Protein AF-A0A2S7VFW4-F1 (afdb_monomer_lite)

Radius of gyration: 15.12 Å; chains: 1; bounding box: 41×30×42 Å

Foldseek 3Di:
DKDKDWCVVFWPCWDDPDPPDPFTWRPDFTWTQDPVVRDIDGDDQDVPDDAPPPVLQVVCCVVPNHDDPPRFRKHWDADPPPRWIKIWTWDWDDPDPPDITTGTGMMMTDPPPPPPPDD

Structure (mmCIF, N/CA/C/O backbone):
data_AF-A0A2S7VFW4-F1
#
_entry.id   AF-A0A2S7VFW4-F1
#
loop_
_atom_site.group_PDB
_atom_site.id
_atom_site.type_symbol
_atom_site.label_atom_id
_atom_site.label_alt_id
_atom_site.label_comp_id
_atom_site.label_asym_id
_atom_site.label_entity_id
_atom_site.label_seq_id
_atom_site.pdbx_PDB_ins_code
_atom_site.Cartn_x
_atom_site.Cartn_y
_atom_site.Cartn_z
_atom_site.occupancy
_atom_site.B_iso_or_equiv
_atom_site.auth_seq_id
_atom_site.auth_comp_id
_atom_site.auth_asym_id
_atom_site.auth_atom_id
_atom_site.pdbx_PDB_model_num
ATOM 1 N N . MET A 1 1 ? -4.820 -0.095 17.835 1.00 81.44 1 MET A N 1
ATOM 2 C CA . MET A 1 1 ? -3.722 -1.085 17.665 1.00 81.44 1 MET A CA 1
ATOM 3 C C . MET A 1 1 ? -3.334 -1.095 16.190 1.00 81.44 1 MET A C 1
ATOM 5 O O . MET A 1 1 ? -4.232 -0.926 15.377 1.00 81.44 1 MET A O 1
ATOM 9 N N . ILE A 1 2 ? -2.051 -1.222 15.832 1.00 87.94 2 ILE A N 1
ATOM 10 C CA . ILE A 1 2 ? -1.621 -1.293 14.421 1.00 87.94 2 ILE A CA 1
ATOM 11 C C . ILE A 1 2 ? -1.435 -2.754 14.026 1.00 87.94 2 ILE A C 1
ATOM 13 O O . ILE A 1 2 ? -0.696 -3.480 14.685 1.00 87.94 2 ILE A O 1
ATOM 17 N N . GLU A 1 3 ? -2.077 -3.160 12.939 1.00 92.00 3 GLU A N 1
ATOM 18 C CA . GLU A 1 3 ? -1.866 -4.459 12.306 1.00 92.00 3 GLU A CA 1
ATOM 19 C C . GLU A 1 3 ? -0.961 -4.277 11.084 1.00 92.00 3 GLU A C 1
ATOM 21 O O . GLU A 1 3 ? -1.198 -3.384 10.270 1.00 92.00 3 GLU A O 1
ATOM 26 N N . LYS A 1 4 ? 0.079 -5.108 10.964 1.00 93.06 4 LYS A N 1
ATOM 27 C CA . LYS A 1 4 ? 0.997 -5.132 9.820 1.00 93.06 4 LYS A CA 1
ATOM 28 C C . LYS A 1 4 ? 0.684 -6.351 8.962 1.00 93.06 4 LYS A C 1
ATOM 30 O O . LYS A 1 4 ? 0.689 -7.466 9.473 1.00 93.06 4 LYS A O 1
ATOM 35 N N . ILE A 1 5 ? 0.457 -6.132 7.674 1.00 94.25 5 ILE A N 1
ATOM 36 C CA . ILE A 1 5 ? 0.050 -7.160 6.714 1.00 94.25 5 ILE A CA 1
ATOM 37 C C . ILE A 1 5 ? 0.973 -7.093 5.498 1.00 94.25 5 ILE A C 1
ATOM 39 O O . ILE A 1 5 ? 1.368 -6.000 5.070 1.00 94.25 5 ILE A O 1
ATOM 43 N N . ASP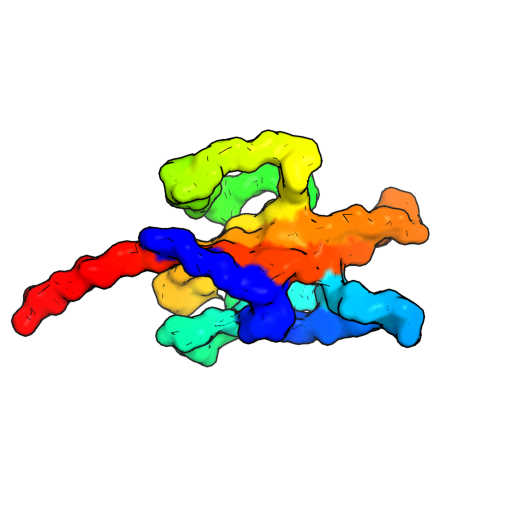 A 1 6 ? 1.309 -8.250 4.929 1.00 94.06 6 ASP A N 1
ATOM 44 C CA . ASP A 1 6 ? 1.967 -8.294 3.629 1.00 94.06 6 ASP A CA 1
ATOM 45 C C . ASP A 1 6 ? 1.055 -7.681 2.557 1.00 94.06 6 ASP A C 1
ATOM 47 O O . ASP A 1 6 ? -0.157 -7.914 2.510 1.00 94.06 6 ASP A O 1
ATOM 51 N N . ALA A 1 7 ? 1.631 -6.855 1.687 1.00 92.81 7 ALA A N 1
ATOM 52 C CA . ALA A 1 7 ? 0.845 -6.132 0.703 1.00 92.81 7 ALA A CA 1
ATOM 53 C C . ALA A 1 7 ? 0.073 -7.058 -0.254 1.00 92.81 7 ALA A C 1
ATOM 55 O O . ALA A 1 7 ? -1.025 -6.706 -0.687 1.00 92.81 7 ALA A O 1
ATOM 56 N N . THR A 1 8 ? 0.597 -8.248 -0.550 1.00 94.50 8 THR A N 1
ATOM 57 C CA . THR A 1 8 ? -0.019 -9.208 -1.478 1.00 94.50 8 THR A CA 1
ATOM 58 C C . THR A 1 8 ? -1.305 -9.835 -0.940 1.00 94.50 8 THR A C 1
ATOM 60 O O . THR A 1 8 ? -2.128 -10.299 -1.725 1.00 94.50 8 THR A O 1
ATOM 63 N N . GLU A 1 9 ? -1.538 -9.785 0.374 1.00 95.44 9 GLU A N 1
ATOM 64 C CA . GLU A 1 9 ? -2.762 -10.308 0.994 1.00 95.44 9 GLU A CA 1
ATOM 65 C C . GLU A 1 9 ? -3.976 -9.387 0.821 1.00 95.44 9 GLU A C 1
ATOM 67 O O . GLU A 1 9 ? -5.126 -9.817 0.963 1.00 95.44 9 GLU A O 1
ATOM 72 N N . ARG A 1 10 ? -3.736 -8.092 0.592 1.00 94.75 10 ARG A N 1
ATOM 73 C CA . ARG A 1 10 ? -4.781 -7.055 0.604 1.00 94.75 10 ARG A CA 1
ATOM 74 C C . ARG A 1 10 ? -4.817 -6.217 -0.658 1.00 94.75 10 ARG A C 1
ATOM 76 O O . ARG A 1 10 ? -5.848 -5.618 -0.948 1.00 94.75 10 ARG A O 1
ATOM 83 N N . LEU A 1 11 ? -3.725 -6.135 -1.404 1.00 95.50 11 LEU A N 1
ATOM 84 C CA . LEU A 1 11 ? -3.698 -5.418 -2.667 1.00 95.50 11 LEU A CA 1
ATOM 85 C C . LEU A 1 11 ? -4.016 -6.360 -3.815 1.00 95.50 11 LEU A C 1
ATOM 87 O O . LEU A 1 11 ? -3.452 -7.443 -3.944 1.00 95.50 11 LEU A O 1
ATOM 91 N N . VAL A 1 12 ? -4.909 -5.907 -4.684 1.00 93.69 12 VAL A N 1
ATOM 92 C CA . VAL A 1 12 ? -5.328 -6.651 -5.870 1.00 93.69 12 VAL A CA 1
ATOM 93 C C . VAL A 1 12 ? -4.765 -5.991 -7.125 1.00 93.69 12 VAL A C 1
ATOM 95 O O . VAL A 1 12 ? -4.382 -4.820 -7.112 1.00 93.69 12 VAL A O 1
ATOM 98 N N . ARG A 1 13 ? -4.739 -6.742 -8.235 1.00 91.06 13 ARG A N 1
ATOM 99 C CA . ARG A 1 13 ? -4.183 -6.294 -9.533 1.00 91.06 13 ARG A CA 1
ATOM 100 C C . ARG A 1 13 ? -2.681 -5.985 -9.481 1.00 91.06 13 ARG A C 1
ATOM 102 O O . ARG A 1 13 ? -2.180 -5.119 -10.203 1.00 91.06 13 ARG A O 1
ATOM 109 N N . LEU A 1 14 ? -1.970 -6.712 -8.627 1.00 93.69 14 LEU A N 1
ATOM 110 C CA . LEU A 1 14 ? -0.518 -6.751 -8.649 1.00 93.69 14 LEU A CA 1
ATOM 111 C C . LEU A 1 14 ? -0.037 -7.622 -9.814 1.00 93.69 14 LEU A C 1
ATOM 113 O O . LEU A 1 14 ? -0.662 -8.629 -10.144 1.00 93.69 14 LEU A O 1
ATOM 117 N N . GLN A 1 15 ? 1.082 -7.241 -10.424 1.00 93.62 15 GLN A N 1
ATOM 118 C CA . GLN A 1 15 ? 1.716 -7.997 -11.501 1.00 93.62 15 GLN A CA 1
ATOM 119 C C . GLN A 1 15 ? 3.221 -8.106 -11.276 1.00 93.62 15 GLN A C 1
ATOM 121 O O . GLN A 1 15 ? 3.831 -7.212 -10.689 1.00 93.62 15 GLN A O 1
ATOM 126 N N . LYS A 1 16 ? 3.837 -9.184 -11.769 1.00 91.75 16 LYS A N 1
ATOM 127 C CA . LYS A 1 16 ? 5.300 -9.257 -11.843 1.00 91.75 16 LYS A CA 1
ATOM 128 C C . LYS A 1 16 ? 5.794 -8.263 -12.888 1.00 91.75 16 LYS A C 1
ATOM 130 O O . LYS A 1 16 ? 5.203 -8.155 -13.962 1.00 91.75 16 LYS A O 1
ATOM 135 N N . LYS A 1 17 ? 6.883 -7.557 -12.582 1.00 84.19 17 LYS A N 1
ATOM 136 C CA . LYS A 1 17 ? 7.534 -6.676 -13.560 1.00 84.19 17 LYS A CA 1
ATOM 137 C C . LYS A 1 17 ? 8.116 -7.462 -14.729 1.00 84.19 1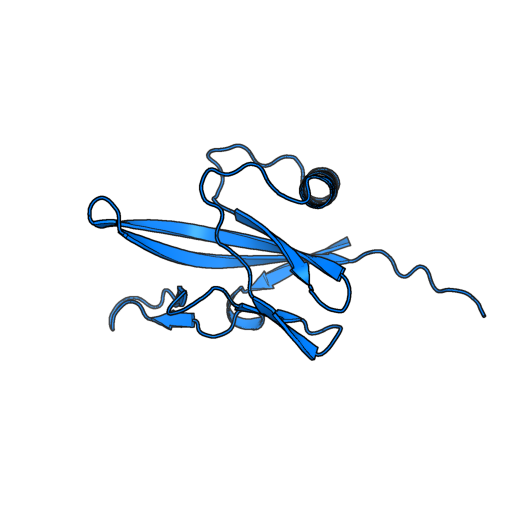7 LYS A C 1
ATOM 139 O O . LYS A 1 17 ? 7.942 -7.091 -15.884 1.00 84.19 17 LYS A O 1
ATOM 144 N N . ASP A 1 18 ? 8.843 -8.521 -14.410 1.00 82.25 18 ASP A N 1
ATOM 145 C CA . ASP A 1 18 ? 9.559 -9.340 -15.372 1.00 82.25 18 ASP A CA 1
ATOM 146 C C . ASP A 1 18 ? 9.613 -10.794 -14.880 1.00 82.25 18 ASP A C 1
ATOM 148 O O . ASP A 1 18 ? 9.112 -11.128 -13.806 1.00 82.25 18 ASP A O 1
ATOM 152 N N . ARG A 1 19 ? 10.164 -11.689 -15.705 1.00 79.12 19 ARG A N 1
ATOM 153 C CA . ARG A 1 19 ? 10.227 -13.127 -15.397 1.00 79.12 19 ARG A CA 1
ATOM 154 C C . ARG A 1 19 ? 11.284 -13.483 -14.346 1.00 79.12 19 ARG A C 1
ATOM 156 O O . ARG A 1 19 ? 11.269 -14.610 -13.865 1.00 79.12 19 ARG A O 1
ATOM 163 N N . PHE A 1 20 ? 12.199 -12.568 -14.037 1.00 81.62 20 PHE A N 1
ATOM 164 C CA . PHE A 1 20 ? 13.366 -12.803 -13.185 1.00 81.62 20 PHE A CA 1
ATOM 165 C C . PHE A 1 20 ? 13.209 -12.183 -11.794 1.00 81.62 20 PHE A C 1
ATOM 167 O O . PHE A 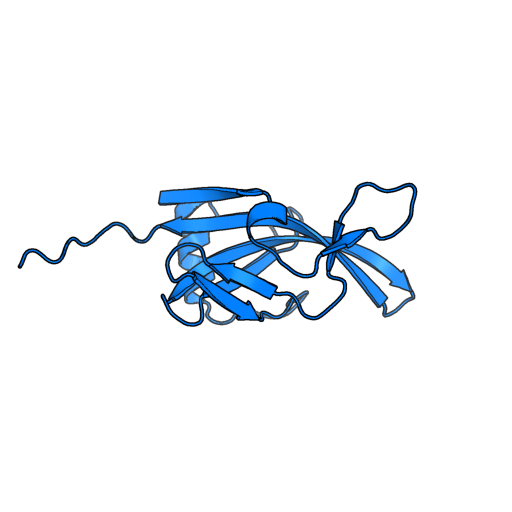1 20 ? 13.828 -12.640 -10.840 1.00 81.62 20 PHE A O 1
ATOM 174 N N . SER A 1 21 ? 12.383 -11.147 -11.670 1.00 81.00 21 SER A N 1
ATOM 175 C CA . SER A 1 21 ? 12.065 -10.482 -10.421 1.00 81.00 21 SER A CA 1
ATOM 176 C C . SER A 1 21 ? 10.799 -11.069 -9.811 1.00 81.00 21 SER A C 1
ATOM 178 O O . SER A 1 21 ? 9.722 -11.032 -10.405 1.00 81.00 21 SER A O 1
ATOM 180 N N . ASP A 1 22 ? 10.904 -11.528 -8.568 1.00 84.69 22 ASP A N 1
ATOM 181 C CA . ASP A 1 22 ? 9.733 -11.896 -7.765 1.00 84.69 22 ASP A CA 1
ATOM 182 C C . ASP A 1 22 ? 9.010 -10.686 -7.167 1.00 84.69 22 ASP A C 1
ATOM 184 O O . ASP A 1 22 ? 8.007 -10.835 -6.469 1.00 84.69 22 ASP A O 1
ATOM 188 N N . ARG A 1 23 ? 9.471 -9.467 -7.468 1.00 88.44 23 ARG A N 1
ATOM 189 C CA . ARG A 1 23 ? 8.804 -8.255 -7.009 1.00 88.44 23 ARG A CA 1
ATOM 190 C C . ARG A 1 23 ? 7.507 -8.039 -7.776 1.00 88.44 23 ARG A C 1
ATOM 192 O O . ARG A 1 23 ? 7.485 -7.943 -9.007 1.00 88.44 23 ARG A O 1
ATOM 199 N N . LEU A 1 24 ? 6.433 -7.886 -7.014 1.00 93.88 24 LEU A N 1
ATOM 200 C CA . LEU A 1 24 ? 5.142 -7.471 -7.524 1.00 93.88 24 LEU A CA 1
ATOM 201 C C . LEU A 1 24 ? 5.041 -5.947 -7.523 1.00 93.88 24 LEU A C 1
ATOM 203 O O . LEU A 1 24 ? 5.489 -5.273 -6.597 1.00 93.88 24 LEU A O 1
ATOM 207 N N . MET A 1 25 ? 4.456 -5.412 -8.585 1.00 93.81 25 MET A N 1
ATOM 208 C CA . MET A 1 25 ? 4.197 -3.990 -8.763 1.00 93.81 25 MET A CA 1
ATOM 209 C C . MET A 1 25 ? 2.725 -3.755 -9.078 1.00 93.81 25 MET A C 1
ATOM 211 O O . MET A 1 25 ? 2.021 -4.659 -9.536 1.00 93.81 25 MET A O 1
ATOM 215 N N . PHE A 1 26 ? 2.257 -2.528 -8.876 1.00 93.00 26 PHE A N 1
ATOM 216 C CA . PHE A 1 26 ? 0.934 -2.137 -9.355 1.00 93.00 26 PHE A CA 1
ATOM 217 C C . PHE A 1 26 ? 0.890 -2.195 -10.887 1.00 93.00 26 PHE A C 1
ATOM 219 O O . PHE A 1 26 ? 1.647 -1.494 -11.557 1.00 93.00 26 PHE A O 1
ATOM 226 N N . GLY A 1 27 ? 0.014 -3.040 -11.442 1.00 88.56 27 GLY A N 1
ATOM 227 C CA . GLY A 1 27 ? -0.167 -3.154 -12.894 1.00 88.56 27 GLY A CA 1
ATOM 228 C C . GLY A 1 27 ? -1.309 -2.334 -13.476 1.00 88.56 27 GLY A C 1
ATOM 229 O O . GLY A 1 27 ? -1.403 -2.155 -14.685 1.00 88.56 27 GLY A O 1
ATOM 230 N N . ALA A 1 28 ? -2.173 -1.825 -12.607 1.00 88.94 28 ALA A N 1
ATOM 231 C CA . ALA A 1 28 ? -3.296 -0.967 -12.939 1.00 88.94 28 ALA A CA 1
ATOM 232 C C . ALA A 1 28 ? -3.489 0.053 -11.807 1.00 88.94 28 ALA A C 1
ATOM 234 O O . ALA A 1 28 ? -2.613 0.223 -10.957 1.00 88.94 28 ALA A O 1
ATOM 235 N N . ALA A 1 29 ? -4.650 0.712 -11.771 1.00 90.12 29 ALA A N 1
ATOM 236 C CA . ALA A 1 29 ? -5.018 1.578 -10.657 1.00 90.12 29 ALA A CA 1
ATOM 237 C C . ALA A 1 29 ? -4.847 0.840 -9.302 1.00 90.12 29 ALA A C 1
ATOM 239 O O . ALA A 1 29 ? -5.379 -0.269 -9.158 1.00 90.12 29 ALA A O 1
ATOM 240 N N . PRO A 1 30 ? -4.132 1.428 -8.323 1.00 93.44 30 PRO A N 1
ATOM 241 C CA . PRO A 1 30 ? -3.924 0.839 -7.003 1.00 93.44 30 PRO A CA 1
ATOM 242 C C . PRO A 1 30 ? -5.252 0.503 -6.340 1.00 93.44 30 PRO A C 1
ATOM 244 O O . PRO A 1 30 ? -6.154 1.338 -6.253 1.00 93.44 30 PRO A O 1
ATOM 247 N N . THR A 1 31 ? -5.383 -0.748 -5.913 1.00 95.19 31 THR A N 1
ATOM 248 C CA . THR A 1 31 ? -6.658 -1.284 -5.457 1.00 95.19 31 THR A CA 1
ATOM 249 C C . THR A 1 31 ? -6.444 -2.132 -4.206 1.00 95.19 31 THR A C 1
ATOM 251 O O . THR A 1 31 ? -5.646 -3.066 -4.210 1.00 95.19 31 THR A O 1
ATOM 254 N N . TYR A 1 32 ? -7.163 -1.794 -3.141 1.00 95.62 32 TYR A N 1
ATOM 255 C CA . TYR A 1 32 ? -7.129 -2.439 -1.832 1.00 95.62 32 TYR A CA 1
ATOM 256 C C . TYR A 1 32 ? -8.435 -3.195 -1.582 1.00 95.62 32 TYR A C 1
ATOM 258 O O . TYR A 1 32 ? -9.511 -2.634 -1.768 1.00 95.62 32 TYR A O 1
ATOM 266 N N . TRP A 1 33 ? -8.351 -4.444 -1.138 1.00 96.38 33 TRP A N 1
ATOM 267 C CA . TRP A 1 33 ? -9.473 -5.233 -0.643 1.00 96.38 33 TRP A CA 1
ATOM 268 C C . TRP A 1 33 ? -9.507 -5.188 0.887 1.00 96.38 33 TRP A C 1
ATOM 270 O O . TRP A 1 33 ? -8.567 -5.607 1.567 1.00 96.38 33 TRP A O 1
ATOM 280 N N . CYS A 1 34 ? -10.606 -4.675 1.434 1.00 94.50 34 CYS A N 1
ATOM 281 C CA . CYS A 1 34 ? -10.823 -4.599 2.868 1.00 94.50 34 CYS A CA 1
ATOM 282 C C . CYS A 1 34 ? -11.492 -5.876 3.376 1.00 94.50 34 CYS A C 1
ATOM 284 O O . CYS A 1 34 ? -12.646 -6.136 3.056 1.00 94.50 34 CYS A O 1
ATOM 286 N N . LYS A 1 35 ? -10.817 -6.622 4.257 1.00 93.50 35 LYS A N 1
ATOM 287 C CA . LYS A 1 35 ? -11.392 -7.826 4.884 1.00 93.50 35 LYS A CA 1
ATOM 288 C C . LYS A 1 35 ? -12.558 -7.536 5.828 1.00 93.50 35 LYS A C 1
ATOM 290 O O . LYS A 1 35 ? -13.388 -8.408 6.037 1.00 93.50 35 LYS A O 1
ATOM 295 N N . ALA A 1 36 ? -12.607 -6.345 6.428 1.00 91.38 36 ALA A N 1
ATOM 296 C CA . ALA A 1 36 ? -13.623 -6.017 7.427 1.00 91.38 36 ALA A CA 1
ATOM 297 C C . ALA A 1 36 ? -15.019 -5.827 6.813 1.00 91.38 36 ALA A C 1
ATOM 299 O O . ALA A 1 36 ? -16.004 -6.248 7.407 1.00 91.38 36 ALA A O 1
ATOM 300 N N . CYS A 1 37 ? -15.105 -5.204 5.634 1.00 93.31 37 CYS A N 1
ATOM 301 C CA . CYS A 1 37 ? -16.372 -4.970 4.930 1.00 93.31 37 CYS A CA 1
ATOM 302 C C . CYS A 1 37 ? -16.502 -5.746 3.614 1.00 93.31 37 CYS A C 1
ATOM 304 O O . CYS A 1 37 ? -17.469 -5.532 2.893 1.00 93.31 37 CYS A O 1
ATOM 306 N N . ASP A 1 38 ? -15.511 -6.578 3.294 1.00 95.00 38 ASP A N 1
ATOM 307 C CA . ASP A 1 38 ? -15.411 -7.365 2.062 1.00 95.00 38 ASP A CA 1
ATOM 308 C C . ASP A 1 38 ? -15.618 -6.549 0.771 1.00 95.00 38 ASP A C 1
ATOM 310 O O . ASP A 1 38 ? -16.294 -6.970 -0.163 1.00 95.00 38 ASP A O 1
ATOM 314 N N . ASP A 1 39 ? -15.039 -5.344 0.712 1.00 95.31 39 ASP A N 1
ATOM 315 C CA . ASP A 1 39 ? -15.181 -4.449 -0.442 1.00 95.31 39 ASP A CA 1
ATOM 316 C C . ASP A 1 39 ? -13.836 -3.872 -0.904 1.00 95.31 39 ASP A C 1
ATOM 318 O O . ASP A 1 39 ? -12.824 -3.874 -0.195 1.00 95.31 39 ASP A O 1
ATOM 322 N N . ILE A 1 40 ? -13.834 -3.372 -2.132 1.00 94.44 40 ILE A N 1
ATOM 323 C CA . ILE A 1 40 ? -12.686 -2.871 -2.859 1.00 94.44 40 ILE A CA 1
ATOM 324 C C . ILE A 1 40 ? -12.634 -1.342 -2.794 1.00 94.44 40 ILE A C 1
ATOM 326 O O . ILE A 1 40 ? -13.575 -0.637 -3.147 1.00 94.44 40 ILE A O 1
ATOM 330 N N . THR A 1 41 ? -11.478 -0.809 -2.412 1.00 93.50 41 THR A N 1
ATOM 331 C CA . THR A 1 41 ? -11.163 0.620 -2.417 1.00 93.50 41 THR A CA 1
ATOM 332 C C . THR A 1 41 ? -10.061 0.901 -3.431 1.00 93.50 41 THR A C 1
ATOM 334 O O . THR A 1 41 ? -8.951 0.384 -3.320 1.00 93.50 41 THR A O 1
ATOM 337 N N . ILE A 1 42 ? -10.358 1.736 -4.424 1.00 93.06 42 ILE A N 1
ATOM 338 C CA . ILE A 1 42 ? -9.346 2.275 -5.339 1.00 93.06 42 ILE A CA 1
ATOM 339 C C . ILE A 1 42 ? -8.727 3.503 -4.676 1.00 93.06 42 ILE A C 1
ATOM 341 O O . ILE A 1 42 ? -9.452 4.366 -4.182 1.00 93.06 42 ILE A O 1
ATOM 345 N N . PHE A 1 43 ? -7.402 3.598 -4.689 1.00 90.19 43 PHE A N 1
ATOM 346 C CA . PHE A 1 43 ? -6.670 4.718 -4.101 1.00 90.19 43 PHE A CA 1
ATOM 347 C C . PHE A 1 43 ? -5.613 5.259 -5.068 1.00 90.19 43 PHE A C 1
ATOM 349 O O . PHE A 1 43 ? -5.329 4.674 -6.115 1.00 90.19 43 PHE A O 1
ATOM 356 N N . LYS A 1 44 ? -5.058 6.429 -4.744 1.00 87.00 44 LYS A N 1
ATOM 357 C CA . LYS A 1 44 ? -4.053 7.110 -5.567 1.00 87.00 44 LYS A CA 1
ATOM 358 C C . LYS A 1 44 ? -2.700 7.058 -4.876 1.00 87.00 44 LYS A C 1
ATOM 360 O O . LYS A 1 44 ? -2.605 7.401 -3.705 1.00 87.00 44 LYS A O 1
ATOM 365 N N . LEU A 1 45 ? -1.657 6.690 -5.614 1.00 85.00 45 LEU A N 1
ATOM 366 C CA . LEU A 1 45 ? -0.276 6.827 -5.151 1.00 85.00 45 LEU A CA 1
ATOM 367 C C . LEU A 1 45 ? 0.082 8.311 -5.225 1.00 85.00 45 LEU A C 1
ATOM 369 O O . LEU A 1 45 ? 0.182 8.882 -6.309 1.00 85.00 45 LEU A O 1
ATOM 373 N N . ASN A 1 46 ? 0.197 8.954 -4.070 1.00 69.50 46 ASN A N 1
ATOM 374 C CA . ASN A 1 46 ? 0.382 10.397 -3.962 1.00 69.50 46 ASN A CA 1
ATOM 375 C C . ASN A 1 46 ? 1.844 10.737 -3.665 1.00 69.50 46 ASN A C 1
ATOM 377 O O . ASN A 1 46 ? 2.144 11.425 -2.692 1.00 69.50 46 ASN A O 1
ATOM 381 N N . TRP A 1 47 ? 2.765 10.278 -4.516 1.00 60.94 47 TRP A N 1
ATOM 382 C CA . TRP A 1 47 ? 4.152 10.719 -4.415 1.00 60.94 47 TRP A CA 1
ATOM 383 C C . TRP A 1 47 ? 4.202 12.246 -4.592 1.00 60.94 47 TRP A C 1
ATOM 385 O O . TRP A 1 47 ? 3.798 12.771 -5.631 1.00 60.94 47 TRP A O 1
ATOM 395 N N . ARG A 1 48 ? 4.672 12.955 -3.554 1.00 55.06 48 ARG A N 1
ATOM 396 C CA . ARG A 1 48 ? 4.859 14.423 -3.484 1.00 55.06 48 ARG A CA 1
ATOM 397 C C . ARG A 1 48 ? 3.617 15.307 -3.281 1.00 55.06 48 ARG A C 1
ATOM 399 O O . ARG A 1 48 ? 3.710 16.511 -3.520 1.00 55.06 48 ARG A O 1
ATOM 406 N N . LYS A 1 49 ? 2.471 14.786 -2.828 1.00 58.03 49 LYS A N 1
ATOM 407 C CA . LYS A 1 49 ? 1.325 15.636 -2.429 1.00 58.03 49 LYS A CA 1
ATOM 408 C C . LYS A 1 49 ? 1.110 15.620 -0.920 1.00 58.03 49 LYS A C 1
ATOM 410 O O . LYS A 1 49 ? 1.370 14.612 -0.273 1.00 58.03 49 LYS A O 1
ATOM 415 N N . ALA A 1 50 ? 0.616 16.735 -0.378 1.00 52.91 50 ALA A N 1
ATOM 416 C CA . ALA A 1 50 ? 0.130 16.780 0.997 1.00 52.91 50 ALA A CA 1
ATOM 417 C C . ALA A 1 50 ? -0.967 15.718 1.189 1.00 52.91 50 ALA A C 1
ATOM 419 O O . ALA A 1 50 ? -1.805 15.522 0.305 1.00 52.91 50 ALA A O 1
ATOM 420 N N . PHE A 1 51 ? -0.917 14.997 2.310 1.00 59.00 51 PHE A N 1
ATOM 421 C CA . PHE A 1 51 ? -1.839 13.899 2.585 1.00 59.00 51 PHE A CA 1
ATOM 422 C C . PHE A 1 51 ? -3.250 14.422 2.844 1.00 59.00 51 PHE A C 1
ATOM 424 O O . PHE A 1 51 ? -3.456 15.291 3.690 1.00 59.00 51 PHE A O 1
ATOM 431 N N . GLU A 1 52 ? -4.225 13.838 2.153 1.00 56.53 52 GLU A N 1
ATOM 432 C CA . GLU A 1 52 ? -5.641 14.103 2.371 1.00 56.53 52 GLU A CA 1
ATOM 433 C C . GLU A 1 52 ? -6.388 12.778 2.582 1.00 56.53 52 GLU A C 1
ATOM 435 O O . GLU A 1 52 ? -6.304 11.898 1.719 1.00 56.53 52 GLU A O 1
ATOM 440 N N . PRO A 1 53 ? -7.131 12.619 3.693 1.00 62.62 53 PRO A N 1
ATOM 441 C CA . PRO A 1 53 ? -7.278 13.559 4.80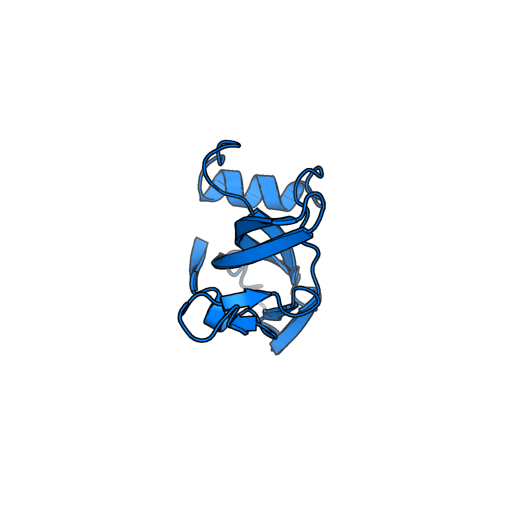7 1.00 62.62 53 PRO A CA 1
ATOM 442 C C . PRO A 1 53 ? -6.084 13.520 5.782 1.00 62.62 53 PRO A C 1
ATOM 444 O O . PRO A 1 53 ? -5.607 12.449 6.160 1.00 62.62 53 PRO A O 1
ATOM 447 N N . SER A 1 54 ? -5.640 14.696 6.241 1.00 69.12 54 SER A N 1
ATOM 448 C CA . SER A 1 54 ? -4.515 14.864 7.179 1.00 69.12 54 SER A CA 1
ATOM 449 C C .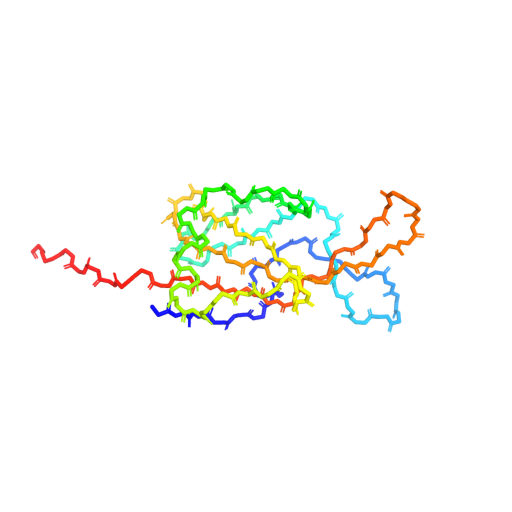 SER A 1 54 ? -4.703 14.130 8.514 1.00 69.12 54 SER A C 1
ATOM 451 O O . SER A 1 54 ? -3.725 13.705 9.119 1.00 69.12 54 SER A O 1
ATOM 453 N N . GLY A 1 55 ? -5.949 13.906 8.945 1.00 77.19 55 GLY A N 1
ATOM 454 C CA . GLY A 1 55 ? -6.249 13.208 10.199 1.00 77.19 55 GLY A CA 1
ATOM 455 C C . GLY A 1 55 ? -5.714 11.772 10.265 1.00 77.19 55 GLY A C 1
ATOM 456 O O . GLY A 1 55 ? -5.277 11.341 11.328 1.00 77.19 55 GLY A O 1
ATOM 457 N N . ILE A 1 56 ? -5.656 11.052 9.136 1.00 82.75 56 ILE A N 1
ATOM 458 C CA . ILE A 1 56 ? -5.105 9.683 9.105 1.00 82.75 56 ILE A CA 1
ATOM 459 C C . ILE A 1 56 ? -3.604 9.692 9.391 1.00 82.75 56 ILE A C 1
ATOM 461 O O . ILE A 1 56 ? -3.075 8.803 10.054 1.00 82.75 56 ILE A O 1
ATOM 465 N N . GLU A 1 57 ? -2.905 10.700 8.871 1.00 84.44 57 GLU A N 1
ATOM 466 C CA . GLU A 1 57 ? -1.469 10.844 9.078 1.00 84.44 57 GLU A CA 1
ATOM 467 C C . GLU A 1 57 ? -1.160 11.054 10.563 1.00 84.44 57 GLU A C 1
ATOM 469 O O . GLU A 1 57 ? -0.259 10.410 11.098 1.00 84.44 57 GLU A O 1
ATOM 474 N N . ASP A 1 58 ? -1.966 11.856 11.261 1.00 82.50 58 ASP A N 1
ATOM 475 C CA . ASP A 1 58 ? -1.848 12.035 12.709 1.00 82.50 58 ASP A CA 1
ATOM 476 C C . ASP A 1 58 ? -2.143 10.746 13.489 1.00 82.50 58 ASP A C 1
ATOM 478 O O . ASP A 1 58 ? -1.459 10.455 14.472 1.00 82.50 58 ASP A O 1
ATOM 482 N N . GLU A 1 59 ? -3.136 9.956 13.070 1.00 83.00 59 GLU A N 1
ATOM 483 C CA . GLU A 1 59 ? -3.452 8.664 13.694 1.00 83.00 59 GLU A CA 1
ATOM 484 C C . GLU A 1 59 ? -2.278 7.686 13.598 1.00 83.00 59 GLU A C 1
ATOM 486 O O . GLU A 1 59 ? -1.854 7.117 14.610 1.00 83.00 59 GLU A O 1
ATOM 491 N N . PHE A 1 60 ? -1.699 7.532 12.406 1.00 85.69 60 PHE A N 1
ATOM 492 C CA . PHE A 1 60 ? -0.536 6.670 12.231 1.00 85.69 60 PHE A CA 1
ATOM 493 C C . PHE A 1 60 ? 0.712 7.230 12.915 1.00 85.69 60 PHE A C 1
ATOM 495 O O . PHE A 1 60 ? 1.453 6.457 13.519 1.00 85.69 60 PHE A O 1
ATOM 502 N N . ASN A 1 61 ? 0.936 8.545 12.896 1.00 86.06 61 ASN A N 1
ATOM 503 C CA . ASN A 1 61 ? 2.086 9.156 13.566 1.00 86.06 61 ASN A CA 1
ATOM 504 C C . ASN A 1 61 ? 2.015 9.011 15.088 1.00 86.06 61 ASN A C 1
ATOM 506 O O . ASN A 1 61 ? 3.039 8.783 15.729 1.00 86.06 61 ASN A O 1
ATOM 510 N N . LYS A 1 62 ? 0.816 9.072 15.677 1.00 83.12 62 LYS A N 1
ATOM 511 C CA . LYS A 1 62 ? 0.614 8.757 17.099 1.00 83.12 62 LYS A CA 1
ATOM 512 C C . LYS A 1 62 ? 0.908 7.291 17.410 1.00 83.12 62 LYS A C 1
ATOM 514 O O . LYS A 1 62 ? 1.419 6.989 18.482 1.00 83.12 62 LYS A O 1
ATOM 519 N N . ALA A 1 63 ? 0.557 6.386 16.500 1.00 83.38 63 ALA A N 1
ATOM 520 C CA . ALA A 1 63 ? 0.637 4.950 16.736 1.00 83.38 63 ALA A CA 1
ATOM 521 C C . ALA A 1 63 ? 2.020 4.345 16.460 1.00 83.38 63 ALA A C 1
ATOM 523 O O . ALA A 1 63 ? 2.426 3.412 17.146 1.00 83.38 63 ALA A O 1
ATOM 524 N N . MET A 1 64 ? 2.716 4.846 15.440 1.00 82.44 64 MET A N 1
ATOM 525 C CA . MET A 1 64 ? 3.977 4.297 14.929 1.00 82.44 64 MET A CA 1
ATOM 526 C C . MET A 1 64 ? 5.161 5.257 15.078 1.00 82.44 64 MET A C 1
ATOM 528 O O . MET A 1 64 ? 6.297 4.858 14.839 1.00 82.44 64 MET A O 1
ATOM 532 N N . GLY A 1 65 ? 4.910 6.509 15.460 1.00 79.25 65 GLY A N 1
ATOM 533 C CA . GLY A 1 65 ? 5.885 7.586 15.342 1.00 79.25 65 GLY A CA 1
ATOM 534 C C . GLY A 1 65 ? 5.850 8.241 13.960 1.00 79.25 65 GLY A C 1
ATOM 535 O O . GLY A 1 65 ? 5.275 7.721 13.001 1.00 79.25 65 GLY A O 1
ATOM 536 N N . LYS A 1 66 ? 6.458 9.426 13.876 1.00 77.50 66 LYS A N 1
ATOM 537 C CA . LYS A 1 66 ? 6.552 10.193 12.635 1.00 77.50 66 LYS A CA 1
ATOM 538 C C . LYS A 1 66 ? 7.597 9.561 11.720 1.00 77.50 66 LYS A C 1
ATOM 540 O O . LYS A 1 66 ? 8.754 9.458 12.115 1.00 77.50 66 LYS A O 1
ATOM 545 N N . LEU A 1 67 ? 7.195 9.193 10.505 1.00 70.50 67 LEU A N 1
ATOM 546 C CA . LEU A 1 67 ? 8.133 8.759 9.470 1.00 70.50 67 LEU A CA 1
ATOM 547 C C . LEU A 1 67 ? 8.934 9.958 8.954 1.00 70.50 67 LEU A C 1
ATOM 549 O O . LEU A 1 67 ? 8.375 11.024 8.672 1.00 70.50 67 LEU A O 1
ATOM 553 N N . MET A 1 68 ? 10.243 9.782 8.812 1.00 67.12 68 MET A N 1
ATOM 554 C CA . MET A 1 68 ? 11.110 10.769 8.182 1.00 67.12 68 MET A CA 1
ATOM 555 C C . MET A 1 68 ? 10.988 10.662 6.659 1.00 67.12 68 MET A C 1
ATOM 557 O O . MET A 1 68 ? 10.772 9.588 6.102 1.00 67.12 68 MET A O 1
ATOM 561 N N . ALA A 1 69 ? 11.162 11.785 5.959 1.00 59.06 69 ALA A N 1
ATOM 562 C CA . ALA A 1 69 ? 10.931 11.877 4.512 1.00 59.06 69 ALA A CA 1
ATOM 563 C C . ALA A 1 69 ? 11.828 10.956 3.656 1.00 59.06 69 ALA A C 1
ATOM 565 O O . ALA A 1 69 ? 11.549 10.758 2.480 1.00 59.06 69 ALA A O 1
ATOM 566 N N . TRP A 1 70 ? 12.905 10.413 4.226 1.00 64.75 70 TRP A N 1
ATOM 567 C CA . TRP A 1 70 ? 13.841 9.508 3.556 1.00 64.75 70 TRP A CA 1
ATOM 568 C C . TRP A 1 70 ? 13.639 8.028 3.911 1.00 64.75 70 TRP A C 1
ATOM 570 O O . TRP A 1 70 ? 14.344 7.185 3.364 1.00 64.75 70 TRP A O 1
ATOM 580 N N . GLU A 1 71 ? 12.750 7.696 4.853 1.00 62.31 71 GLU A N 1
ATOM 581 C CA . GLU A 1 71 ? 12.668 6.339 5.410 1.00 62.31 71 GLU A CA 1
ATOM 582 C C . GLU A 1 71 ? 11.871 5.371 4.534 1.00 62.31 71 GLU A C 1
ATOM 584 O O . GLU A 1 71 ? 12.233 4.198 4.498 1.00 62.31 71 GLU A O 1
ATOM 589 N N . GLN A 1 72 ? 10.830 5.834 3.827 1.00 69.81 72 GLN A N 1
ATOM 590 C CA . GLN A 1 72 ? 10.055 5.067 2.838 1.00 69.81 72 GLN A CA 1
ATOM 591 C C . GLN A 1 72 ? 8.935 5.919 2.227 1.00 69.81 72 GLN A C 1
ATOM 593 O O . GLN A 1 72 ? 8.413 6.833 2.867 1.00 69.81 72 GLN A O 1
ATOM 598 N N . GLU A 1 73 ? 8.519 5.574 1.009 1.00 85.62 73 GLU A N 1
ATOM 599 C CA . GLU A 1 73 ? 7.356 6.180 0.360 1.00 85.62 73 GLU A CA 1
ATOM 600 C C . GLU A 1 73 ? 6.080 5.450 0.811 1.00 85.62 73 GLU A C 1
ATOM 602 O O . GLU A 1 73 ? 6.033 4.220 0.916 1.00 85.62 73 GLU A O 1
ATOM 607 N N . TYR A 1 74 ? 5.026 6.204 1.115 1.00 87.12 74 TYR A N 1
ATOM 608 C CA . TYR A 1 74 ? 3.759 5.631 1.557 1.00 87.12 74 TYR A CA 1
ATOM 609 C C . TYR A 1 74 ? 2.560 6.472 1.124 1.00 87.12 74 TYR A C 1
ATOM 611 O O . TYR A 1 74 ? 2.667 7.647 0.777 1.00 87.12 74 TYR A O 1
ATOM 619 N N . CYS A 1 75 ? 1.384 5.853 1.168 1.00 87.44 75 CYS A N 1
ATOM 620 C CA . CYS A 1 75 ? 0.102 6.500 0.947 1.00 87.44 75 CYS A CA 1
ATOM 621 C C . CYS A 1 75 ? -0.892 6.058 2.019 1.00 87.44 75 CYS A C 1
ATOM 623 O O . CYS A 1 75 ? -1.049 4.863 2.267 1.00 87.44 75 CYS A O 1
ATOM 625 N N . ASN A 1 76 ? -1.589 7.025 2.612 1.00 88.62 76 ASN A N 1
ATOM 626 C CA . ASN A 1 76 ? -2.691 6.768 3.528 1.00 88.62 76 ASN A CA 1
ATOM 627 C C . ASN A 1 76 ? -4.032 6.981 2.827 1.00 88.62 76 ASN A C 1
ATOM 629 O O . ASN A 1 76 ? -4.173 7.894 2.012 1.00 88.62 76 ASN A O 1
ATOM 633 N N . PHE A 1 77 ? -5.025 6.178 3.183 1.00 88.88 77 PHE A N 1
ATOM 634 C CA . PHE A 1 77 ? -6.400 6.316 2.718 1.00 88.88 77 PHE A CA 1
ATOM 635 C C . PHE A 1 77 ? -7.360 5.637 3.698 1.00 88.88 77 PHE A C 1
ATOM 637 O O . PHE A 1 77 ? -6.950 4.852 4.551 1.00 88.88 77 PHE A O 1
ATOM 644 N N . HIS A 1 78 ? -8.652 5.923 3.564 1.00 90.19 78 HIS A N 1
ATOM 645 C CA . HIS A 1 78 ? -9.694 5.164 4.247 1.00 90.19 78 HIS A CA 1
ATOM 646 C C . HIS A 1 78 ? -10.294 4.128 3.306 1.00 90.19 78 HIS A C 1
ATOM 648 O O . HIS A 1 78 ? -10.474 4.393 2.114 1.00 90.19 78 HIS A O 1
ATOM 654 N N . CYS A 1 79 ? -10.665 2.967 3.842 1.00 90.94 79 CYS A N 1
ATOM 655 C CA . CYS A 1 79 ? -11.591 2.090 3.140 1.00 90.94 79 CYS A CA 1
ATOM 656 C C . CYS A 1 79 ? -12.885 2.855 2.835 1.00 90.94 79 CYS A C 1
ATOM 658 O O . CYS A 1 79 ? -13.463 3.478 3.723 1.00 90.94 79 CYS A O 1
ATOM 660 N N . ARG A 1 80 ? -13.374 2.774 1.595 1.00 90.88 80 ARG A N 1
ATOM 661 C CA . ARG A 1 80 ? -14.546 3.546 1.154 1.00 90.88 80 ARG A CA 1
ATOM 662 C C . ARG A 1 80 ? -15.848 3.211 1.898 1.00 90.88 80 ARG A C 1
ATOM 664 O O . ARG A 1 80 ? -16.759 4.027 1.879 1.00 90.88 80 ARG A O 1
ATOM 671 N N . ILE A 1 81 ? -15.953 2.009 2.479 1.00 92.94 81 ILE A N 1
ATOM 672 C CA . ILE A 1 81 ? -17.178 1.515 3.128 1.00 92.94 81 ILE A CA 1
ATOM 673 C C . ILE A 1 81 ? -17.079 1.617 4.645 1.00 92.94 81 ILE A C 1
ATOM 675 O O . ILE A 1 81 ? -17.837 2.355 5.260 1.00 92.94 81 ILE A O 1
ATOM 679 N N . CYS A 1 82 ? -16.145 0.889 5.264 1.00 90.69 82 CYS A N 1
ATOM 680 C CA . CYS A 1 82 ? -16.030 0.852 6.725 1.00 90.69 82 CYS A CA 1
ATOM 681 C C . CYS A 1 82 ? -15.179 1.985 7.306 1.00 90.69 82 CYS A C 1
ATOM 683 O O . CYS A 1 82 ? -14.966 2.020 8.514 1.00 90.69 82 CYS A O 1
ATOM 685 N N . ASN A 1 83 ? -14.651 2.874 6.459 1.00 89.88 83 ASN A N 1
ATOM 686 C CA . ASN A 1 83 ? -13.780 3.977 6.852 1.00 89.88 83 ASN A CA 1
ATOM 687 C C . ASN A 1 83 ? -12.537 3.542 7.656 1.00 89.88 83 ASN A C 1
ATOM 689 O O . ASN A 1 83 ? -11.955 4.337 8.386 1.00 89.88 83 ASN A O 1
ATOM 693 N N . GLN A 1 84 ? -12.108 2.281 7.524 1.00 90.62 84 GLN A N 1
ATOM 694 C CA . GLN A 1 84 ? -10.898 1.790 8.178 1.00 90.62 84 GLN A CA 1
ATOM 695 C C . GLN A 1 84 ? -9.676 2.569 7.667 1.00 90.62 84 GLN A C 1
ATOM 697 O O . GLN A 1 84 ? -9.488 2.620 6.447 1.00 90.62 84 GLN A O 1
ATOM 702 N N . PRO A 1 85 ? -8.830 3.131 8.548 1.00 90.75 85 PRO A N 1
ATOM 703 C CA . PRO A 1 85 ? -7.602 3.793 8.130 1.00 90.75 85 PRO A CA 1
ATOM 704 C C . PRO A 1 85 ? -6.558 2.771 7.672 1.00 90.75 85 PRO A C 1
ATOM 706 O O . PRO A 1 85 ? -6.250 1.802 8.376 1.00 90.75 85 PRO A O 1
ATOM 709 N N . VAL A 1 86 ? -6.007 3.002 6.483 1.00 90.62 86 VAL A N 1
ATOM 710 C CA . VAL A 1 86 ? -5.038 2.131 5.817 1.00 90.62 86 VAL A CA 1
ATOM 711 C C . VAL A 1 86 ? -3.827 2.954 5.397 1.00 90.62 86 VAL A C 1
ATOM 713 O O . VAL A 1 86 ? -3.973 4.011 4.784 1.00 90.62 86 VAL A O 1
ATOM 716 N N . ARG A 1 87 ? -2.627 2.446 5.677 1.00 90.81 87 ARG A N 1
ATOM 717 C CA . ARG A 1 87 ? -1.362 2.968 5.149 1.00 90.81 87 ARG A CA 1
ATOM 718 C C . ARG A 1 87 ? -0.707 1.903 4.282 1.00 90.81 87 ARG A C 1
ATOM 720 O O . ARG A 1 87 ? -0.415 0.807 4.747 1.00 90.81 87 ARG A O 1
ATOM 727 N N . CYS A 1 88 ? -0.466 2.232 3.022 1.00 91.38 88 CYS A N 1
ATOM 728 C CA . CYS A 1 88 ? 0.268 1.407 2.073 1.00 91.38 88 CYS A CA 1
ATOM 729 C C . CYS A 1 88 ? 1.684 1.946 1.919 1.00 91.38 88 CYS A C 1
ATOM 731 O O . CYS A 1 88 ? 1.859 3.073 1.462 1.00 91.38 88 CYS A O 1
ATOM 733 N N . VAL A 1 89 ? 2.680 1.132 2.252 1.00 90.94 89 VAL A N 1
ATOM 734 C CA . VAL A 1 89 ? 4.100 1.421 2.026 1.00 90.94 89 VAL A CA 1
ATOM 735 C C . VAL A 1 89 ? 4.544 0.775 0.722 1.00 90.94 89 VAL A C 1
ATOM 737 O O . VAL A 1 89 ? 4.126 -0.344 0.400 1.00 90.94 89 VAL A O 1
ATOM 740 N N . TYR A 1 90 ? 5.355 1.488 -0.050 1.00 90.75 90 TYR A N 1
ATOM 741 C CA . TYR A 1 90 ? 5.838 1.028 -1.344 1.00 90.75 90 TYR A CA 1
ATOM 742 C C . TYR A 1 90 ? 7.208 1.616 -1.680 1.00 90.75 90 TYR A C 1
ATOM 744 O O . TYR A 1 90 ? 7.564 2.699 -1.231 1.00 90.75 90 TYR A O 1
ATOM 752 N N . ASP A 1 91 ? 7.946 0.922 -2.540 1.00 89.75 91 ASP A N 1
ATOM 753 C CA . ASP A 1 91 ? 9.153 1.461 -3.165 1.00 89.75 91 ASP A CA 1
ATOM 754 C C . ASP A 1 91 ? 8.831 2.043 -4.542 1.00 89.75 91 ASP A C 1
ATOM 756 O O . ASP A 1 91 ? 7.915 1.579 -5.232 1.00 89.75 91 ASP A O 1
ATOM 760 N N . ILE A 1 92 ? 9.636 3.012 -4.978 1.00 88.25 92 ILE A N 1
ATOM 761 C CA . ILE A 1 92 ? 9.534 3.645 -6.295 1.00 88.25 92 ILE A CA 1
ATOM 762 C C . ILE A 1 92 ? 10.802 3.344 -7.098 1.00 88.25 92 ILE A C 1
ATOM 764 O O . ILE A 1 92 ? 11.915 3.513 -6.606 1.00 88.25 92 ILE A O 1
ATOM 768 N N . ASN A 1 93 ? 10.643 2.915 -8.350 1.00 89.19 93 ASN A N 1
ATOM 769 C CA . ASN A 1 93 ? 11.739 2.780 -9.309 1.00 89.19 93 ASN A CA 1
ATOM 770 C C . ASN A 1 93 ? 11.414 3.570 -10.580 1.00 89.19 93 ASN A C 1
ATOM 772 O O . ASN A 1 93 ? 10.478 3.221 -11.305 1.00 89.19 93 ASN A O 1
ATOM 776 N N . GLU A 1 94 ? 12.191 4.615 -10.844 1.00 84.81 94 GLU A N 1
ATOM 777 C CA . GLU A 1 94 ? 12.137 5.374 -12.091 1.00 84.81 94 GLU A CA 1
ATOM 778 C C . GLU A 1 94 ? 12.799 4.581 -13.220 1.00 84.81 94 GLU A C 1
ATOM 780 O O . GLU A 1 94 ? 13.966 4.210 -13.124 1.00 84.81 94 GLU A O 1
ATOM 785 N N . PHE A 1 95 ? 12.062 4.318 -14.299 1.00 84.31 95 PHE A N 1
ATOM 786 C CA . PHE A 1 95 ? 12.595 3.584 -15.457 1.00 84.31 95 PHE A CA 1
ATOM 787 C C . PHE A 1 95 ? 12.588 4.400 -16.753 1.00 84.31 95 PHE A C 1
ATOM 789 O O . PHE A 1 95 ? 13.233 4.019 -17.726 1.00 84.31 95 PHE A O 1
ATOM 796 N N . ALA A 1 96 ? 11.874 5.522 -16.764 1.00 82.38 96 ALA A N 1
ATOM 797 C CA . ALA A 1 96 ? 11.995 6.576 -17.759 1.00 82.38 96 ALA A CA 1
ATOM 798 C C . ALA A 1 96 ? 11.734 7.912 -17.056 1.00 82.38 96 ALA A C 1
ATOM 800 O O . ALA A 1 96 ? 11.064 7.915 -16.028 1.00 82.38 96 ALA A O 1
ATOM 801 N N . MET A 1 97 ? 12.199 9.026 -17.632 1.00 79.62 97 MET A N 1
ATOM 802 C CA . MET A 1 97 ? 12.199 10.376 -17.024 1.00 79.62 97 MET A CA 1
ATOM 803 C C . MET A 1 97 ? 10.867 10.849 -16.397 1.00 79.62 97 MET A C 1
ATOM 805 O O . MET A 1 97 ? 10.832 11.844 -15.682 1.00 79.62 97 MET A O 1
ATOM 809 N N . SER A 1 98 ? 9.748 10.195 -16.711 1.00 79.44 98 SER A N 1
ATOM 810 C CA . SER A 1 98 ? 8.421 10.471 -16.150 1.00 79.44 98 SER A CA 1
ATOM 811 C C . SER A 1 98 ? 7.608 9.206 -15.850 1.00 79.44 98 SER A C 1
ATOM 813 O O . SER A 1 98 ? 6.393 9.275 -15.668 1.00 79.44 98 SER A O 1
ATOM 815 N N . SER A 1 99 ? 8.246 8.033 -15.835 1.00 82.94 99 SER A N 1
ATOM 816 C CA . SER A 1 99 ? 7.581 6.741 -15.659 1.00 82.94 99 SER A CA 1
ATOM 817 C C . SER A 1 99 ? 8.189 5.953 -14.507 1.00 82.94 99 SER A C 1
ATOM 819 O O . SER A 1 99 ? 9.401 5.734 -14.433 1.00 82.94 99 SER A O 1
ATOM 821 N N . TYR A 1 100 ? 7.305 5.498 -13.623 1.00 88.06 100 TYR A N 1
ATOM 822 C CA . TYR A 1 100 ? 7.662 4.919 -12.337 1.00 88.06 100 TYR A CA 1
ATOM 823 C C . TYR A 1 100 ? 6.964 3.583 -12.137 1.00 88.06 100 TYR A C 1
ATOM 825 O O . TYR A 1 100 ? 5.765 3.448 -12.382 1.00 88.06 100 TYR A O 1
ATOM 833 N N . HIS A 1 101 ? 7.721 2.605 -11.658 1.00 91.00 101 HIS A N 1
ATOM 834 C CA . HIS A 1 101 ? 7.173 1.379 -11.104 1.00 91.00 101 HIS A CA 1
ATOM 835 C C . HIS A 1 101 ? 7.051 1.526 -9.593 1.00 91.00 101 HIS A C 1
ATOM 837 O O . HIS A 1 101 ? 7.999 1.945 -8.929 1.00 91.00 101 HIS A O 1
ATOM 843 N N . TYR A 1 102 ? 5.897 1.132 -9.068 1.00 91.50 102 TYR A N 1
ATOM 844 C CA . TYR A 1 102 ? 5.583 1.194 -7.648 1.00 91.50 102 TYR A CA 1
ATOM 845 C C . TYR A 1 102 ? 5.422 -0.226 -7.113 1.00 91.50 102 TYR A C 1
ATOM 847 O O . TYR A 1 102 ? 4.568 -0.975 -7.599 1.00 91.50 102 TYR A O 1
ATOM 855 N N . TYR A 1 103 ? 6.239 -0.590 -6.130 1.00 93.00 103 TYR A N 1
ATOM 856 C CA . TYR A 1 103 ? 6.300 -1.939 -5.569 1.00 93.00 103 TYR A CA 1
ATOM 857 C C . TYR A 1 103 ? 5.783 -1.900 -4.138 1.00 93.00 103 TYR A C 1
ATOM 859 O O . TYR A 1 103 ? 6.527 -1.487 -3.246 1.00 93.00 103 TYR A O 1
ATOM 867 N N . PRO A 1 104 ? 4.521 -2.276 -3.896 1.00 93.38 104 PRO A N 1
ATOM 868 C CA . PRO A 1 104 ? 3.993 -2.282 -2.547 1.00 93.38 104 PRO A CA 1
ATOM 869 C C . PRO A 1 104 ? 4.685 -3.350 -1.704 1.00 93.38 104 PRO A C 1
ATOM 871 O O . PRO A 1 104 ? 4.953 -4.454 -2.175 1.00 93.38 104 PRO A O 1
ATOM 874 N N . THR A 1 105 ? 4.976 -3.006 -0.454 1.00 92.25 105 THR A N 1
ATOM 875 C CA . THR A 1 105 ? 5.727 -3.863 0.471 1.00 92.25 105 THR A CA 1
ATOM 876 C C . THR A 1 105 ? 4.891 -4.237 1.682 1.00 92.25 105 THR A C 1
ATOM 878 O O . THR A 1 105 ? 4.885 -5.386 2.111 1.00 92.25 105 THR A O 1
ATOM 881 N N . THR A 1 106 ? 4.168 -3.283 2.262 1.00 92.62 106 THR A N 1
ATOM 882 C CA . THR A 1 106 ? 3.449 -3.502 3.518 1.00 92.62 106 THR A CA 1
ATOM 883 C C . THR A 1 106 ? 2.176 -2.675 3.574 1.00 92.62 106 THR A C 1
ATOM 885 O O . THR A 1 106 ? 2.145 -1.521 3.146 1.00 92.62 106 THR A O 1
ATOM 888 N N . ILE A 1 107 ? 1.138 -3.264 4.161 1.00 93.50 107 ILE A N 1
ATOM 889 C CA . ILE A 1 107 ? -0.090 -2.580 4.548 1.00 93.50 107 ILE A CA 1
ATOM 890 C C . ILE A 1 107 ? -0.144 -2.494 6.071 1.00 93.50 107 ILE A C 1
ATOM 892 O O . ILE A 1 107 ? 0.010 -3.498 6.764 1.00 93.50 107 ILE A O 1
ATOM 896 N N . TYR A 1 108 ? -0.390 -1.297 6.589 1.00 92.56 108 TYR A N 1
ATOM 897 C CA . TYR A 1 108 ? -0.715 -1.073 7.989 1.00 92.56 108 TYR A CA 1
ATOM 898 C C . TYR A 1 108 ? -2.190 -0.724 8.118 1.00 92.56 108 TYR A C 1
ATOM 900 O O . TYR A 1 108 ? -2.680 0.181 7.439 1.00 92.56 108 TYR A O 1
ATOM 908 N N . LEU A 1 109 ? -2.888 -1.425 9.005 1.00 92.12 109 LEU A N 1
ATOM 909 C CA . LEU A 1 109 ? -4.264 -1.112 9.367 1.00 92.12 109 LEU A CA 1
ATOM 910 C C . LEU A 1 109 ? -4.287 -0.504 10.760 1.00 92.12 109 LEU A C 1
ATOM 912 O O . LEU A 1 109 ? -3.737 -1.075 11.707 1.00 92.12 109 LEU A O 1
ATOM 916 N N . TYR A 1 110 ? -4.964 0.631 10.898 1.00 86.25 110 TYR A N 1
ATOM 917 C CA . TYR A 1 110 ? -5.292 1.150 12.214 1.00 86.25 110 TYR A CA 1
ATOM 918 C C . TYR A 1 110 ? -6.576 0.476 12.695 1.00 86.25 110 TYR A C 1
ATOM 920 O O . TYR A 1 110 ? -7.668 0.737 12.187 1.00 86.25 110 TYR A O 1
ATOM 928 N N . GLN A 1 111 ? -6.456 -0.422 13.670 1.00 78.00 111 GLN A N 1
ATOM 929 C CA . GLN A 1 111 ? -7.622 -0.946 14.365 1.00 78.00 111 GLN A CA 1
ATOM 930 C C . GLN A 1 111 ? -8.118 0.139 15.318 1.00 78.00 111 GLN A C 1
ATOM 932 O O . GLN A 1 111 ? -7.529 0.354 16.389 1.00 78.00 111 GLN A O 1
ATOM 937 N N . GLN A 1 112 ? -9.179 0.833 14.899 1.00 64.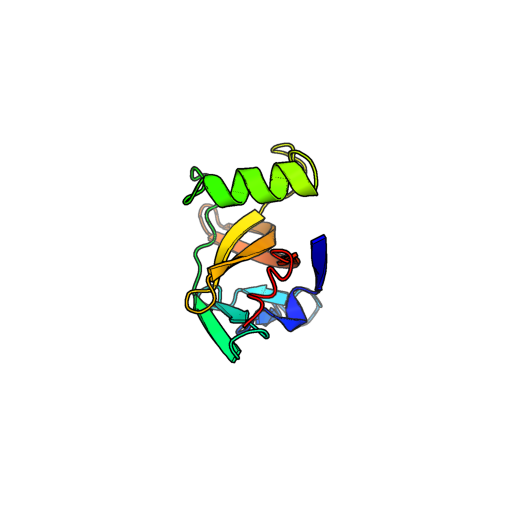50 112 GLN A N 1
ATOM 938 C CA . GLN A 1 112 ? -10.002 1.626 15.800 1.00 64.50 112 GLN A CA 1
ATOM 939 C C . GLN A 1 112 ? -10.518 0.652 16.856 1.00 64.50 112 GLN A C 1
ATOM 941 O O . GLN A 1 112 ? -11.129 -0.361 16.516 1.00 64.50 112 GLN A O 1
ATOM 946 N N . GLY A 1 113 ? -10.150 0.886 18.119 1.00 54.41 113 GLY A N 1
ATOM 947 C CA . GLY A 1 113 ? -10.558 0.013 19.213 1.00 54.41 113 GLY A CA 1
ATOM 948 C C . GLY A 1 113 ? -12.059 -0.215 19.125 1.00 54.41 113 GLY A C 1
ATOM 949 O O . GLY A 1 113 ? -12.796 0.731 18.850 1.00 54.41 113 GLY A O 1
ATOM 950 N N . GLN A 1 114 ? -12.493 -1.463 19.303 1.00 42.84 114 GLN A N 1
ATOM 951 C CA . GLN A 1 114 ? -13.904 -1.784 19.454 1.00 42.84 114 GLN A CA 1
ATOM 952 C C . GLN A 1 114 ? -14.466 -0.901 20.575 1.00 42.84 114 GLN A C 1
ATOM 954 O O . GLN A 1 114 ? -14.364 -1.234 21.752 1.00 42.84 114 GLN A O 1
ATOM 959 N N . LEU A 1 115 ? -15.069 0.234 20.225 1.00 44.25 115 LEU A N 1
ATOM 960 C CA . LEU A 1 115 ? -16.134 0.794 21.028 1.00 44.25 115 LEU A CA 1
ATOM 961 C C . LEU A 1 115 ? -17.286 -0.167 20.791 1.00 44.25 115 LEU A C 1
ATOM 963 O O . LEU A 1 115 ? -18.080 -0.001 19.870 1.00 44.25 115 LEU A O 1
ATOM 967 N N . THR A 1 116 ? -17.306 -1.246 21.570 1.00 42.25 116 THR A N 1
ATOM 968 C CA . THR A 1 116 ? -18.521 -2.011 21.789 1.00 42.25 116 THR A CA 1
ATOM 969 C C . THR A 1 116 ? -19.558 -1.000 22.251 1.00 42.25 116 THR A C 1
ATOM 971 O O . THR A 1 116 ? -19.536 -0.559 23.401 1.00 42.25 116 THR A O 1
ATOM 974 N N . SER A 1 117 ? -20.424 -0.571 21.335 1.00 38.72 117 SER A N 1
ATOM 975 C CA . SER A 1 117 ? -21.708 -0.001 21.696 1.00 38.72 117 SER A CA 1
ATOM 976 C C . SER A 1 117 ? -22.409 -1.083 22.501 1.00 38.72 117 SER A C 1
ATOM 978 O O . SER A 1 117 ? -22.885 -2.069 21.946 1.00 38.72 117 SER A O 1
ATOM 980 N N . ALA A 1 118 ? -22.357 -0.947 23.823 1.00 42.81 118 ALA A N 1
ATOM 981 C CA . ALA A 1 118 ? -23.247 -1.665 24.705 1.00 42.81 118 ALA A CA 1
ATOM 982 C C . ALA A 1 118 ? -24.670 -1.278 24.287 1.00 42.81 118 ALA A C 1
ATOM 984 O O . ALA A 1 118 ? -25.037 -0.102 24.360 1.00 42.81 118 ALA A O 1
ATOM 985 N N . VAL A 1 119 ? -25.412 -2.258 23.782 1.00 39.72 119 VAL A N 1
ATOM 986 C CA . VAL A 1 119 ? -26.873 -2.237 23.707 1.00 39.72 119 VAL A CA 1
ATOM 987 C C . VAL A 1 119 ? -27.359 -3.304 24.668 1.00 39.72 119 VAL A C 1
ATOM 989 O O . VAL A 1 119 ? -26.811 -4.428 24.591 1.00 39.72 119 VAL A O 1
#

Sequence (119 aa):
MIEKIDATERLVRLQKKDRFSDRLMFGAAPTYWCKACDDITIFKLNWRKAFEPSGIEDEFNKAMGKLMAWEQEYCNFHCRICNQPVRCVYDINEFAMSSYHYYPTTIYLYQQGQLTSAV

Secondary structure (DSSP, 8-state):
-EEEEEGGGTEEEEEESSSS---EEEEEEEEEEETTTTEEEE----TTS--SSHHHHHHHHHHH-PPPTTT-EEEEEE-TTT--EEEEEEEEEEEETTEEEEEEEEEEEE---------

Organism: NCBI:txid170679

pLDDT: mean 82.81, std 14.21, range [38.72, 96.38]